Protein AF-A0A7S2BWV2-F1 (afdb_monomer_lite)

Secondary structure (DSSP, 8-state):
-EEE--S-BTTBPP--SEEE--EEEEEEEETTEEEEEEEEE-HHHHHHHHT---SSPPSS--------TT--PPPTT-GGG--GGGHHHHHHHHHHHHIIIIIS--SS-TTS-TT--EEPPTTT-EE-SHHHHIIIIIHHHHHH-S------

Organism: NCBI:txid327968

InterPro domains:
  IPR009959 Polyketide cyclase SnoaL-like [PF07366] (3-49)
  IPR032710 NTF2-like domain superfamily [SSF54427] (5-57)

Foldseek 3Di:
DWDQQCCQDPNDGRLRDIFDKDKDWDFDDDPNDTPDIDMDILVVRRVVRSPDDDEPAAPEAAPDDDDPPVVPDDDPPDCVVPDPVCVVVVCVLVVVLCCCQQQVLHLQSVSDAQQDWDRDHGNQHIDRGSNSCSPRPSVVNCVVDVHRDPPD

pLDDT: mean 87.44, std 11.15, range [42.47, 97.5]

Structure (mmCIF, N/CA/C/O backbone):
data_AF-A0A7S2BWV2-F1
#
_entry.id   AF-A0A7S2BWV2-F1
#
loop_
_atom_site.group_PDB
_atom_site.id
_atom_site.type_symbol
_atom_site.label_atom_id
_atom_site.label_alt_id
_atom_site.label_comp_id
_atom_site.label_asym_id
_atom_site.label_entity_id
_atom_site.label_seq_id
_atom_site.pdbx_PDB_ins_code
_atom_site.Cartn_x
_atom_site.Cartn_y
_atom_site.Cartn_z
_atom_site.occupancy
_atom_site.B_iso_or_equiv
_atom_site.auth_seq_id
_atom_site.auth_comp_id
_atom_site.auth_asym_id
_atom_site.auth_atom_id
_atom_site.pdbx_PDB_model_num
ATOM 1 N N . ALA A 1 1 ? -12.822 7.609 3.369 1.00 68.31 1 ALA A N 1
ATOM 2 C CA . ALA A 1 1 ? -13.586 8.521 4.255 1.00 68.31 1 ALA A CA 1
ATOM 3 C C . ALA A 1 1 ? -13.034 8.454 5.683 1.00 68.31 1 ALA A C 1
ATOM 5 O O . ALA A 1 1 ? -12.383 7.467 6.008 1.00 68.31 1 ALA A O 1
ATOM 6 N N . ASN A 1 2 ? -13.257 9.480 6.513 1.00 86.25 2 ASN A N 1
ATOM 7 C CA . ASN A 1 2 ? -12.953 9.420 7.951 1.00 86.25 2 ASN A CA 1
ATOM 8 C C . ASN A 1 2 ? -14.123 8.749 8.687 1.00 86.25 2 ASN A C 1
ATOM 10 O O . ASN A 1 2 ? -15.272 9.113 8.444 1.00 86.25 2 ASN A O 1
ATOM 14 N N . ALA A 1 3 ? -13.837 7.814 9.589 1.00 89.94 3 ALA A N 1
ATOM 15 C CA . ALA A 1 3 ? -14.826 7.110 10.398 1.00 89.94 3 ALA A CA 1
ATOM 16 C C . ALA A 1 3 ? -14.489 7.239 11.887 1.00 89.94 3 ALA A C 1
ATOM 18 O O . ALA A 1 3 ? -13.350 7.019 12.293 1.00 89.94 3 ALA A O 1
ATOM 19 N N . ASN A 1 4 ? -15.482 7.575 12.711 1.00 93.94 4 ASN A N 1
ATOM 20 C CA . ASN A 1 4 ? -15.336 7.556 14.166 1.00 93.94 4 ASN A CA 1
ATOM 21 C C . ASN A 1 4 ? -15.566 6.132 14.673 1.00 93.94 4 ASN A C 1
ATOM 23 O O . ASN A 1 4 ? -16.678 5.614 14.574 1.00 93.94 4 ASN A O 1
ATOM 27 N N . TRP A 1 5 ? -14.541 5.502 15.245 1.00 94.12 5 TRP A N 1
ATOM 28 C CA . TRP A 1 5 ? -14.678 4.169 15.824 1.00 94.12 5 TRP A CA 1
ATOM 29 C C . TRP A 1 5 ? -15.309 4.247 17.225 1.00 94.12 5 TRP A C 1
ATOM 31 O O . TRP A 1 5 ? -14.614 4.281 18.241 1.00 94.12 5 TRP A O 1
ATOM 41 N N . THR A 1 6 ? -16.643 4.270 17.263 1.00 95.25 6 THR A N 1
ATOM 42 C CA . THR A 1 6 ? -17.458 4.411 18.487 1.00 95.25 6 THR A CA 1
ATOM 43 C C . THR A 1 6 ? -18.103 3.111 18.975 1.00 95.25 6 THR A C 1
ATOM 45 O O . THR A 1 6 ? -18.558 3.049 20.115 1.00 95.25 6 THR A O 1
ATOM 48 N N . GLY A 1 7 ? -18.146 2.068 18.140 1.00 95.12 7 GLY A N 1
ATOM 49 C CA . GLY A 1 7 ? -18.705 0.751 18.472 1.00 95.12 7 GLY A CA 1
ATOM 50 C C . GLY A 1 7 ? -17.647 -0.338 18.663 1.00 95.12 7 GLY A C 1
ATOM 51 O O . GLY A 1 7 ? -16.456 -0.114 18.468 1.00 95.12 7 GLY A O 1
ATOM 52 N N . ARG A 1 8 ? -18.082 -1.551 19.018 1.00 96.38 8 ARG A N 1
ATOM 53 C CA . ARG A 1 8 ? -17.217 -2.742 19.001 1.00 96.38 8 ARG A CA 1
ATOM 54 C C . ARG A 1 8 ? -16.883 -3.120 17.554 1.00 96.38 8 ARG A C 1
ATOM 56 O O . ARG A 1 8 ? -17.768 -3.092 16.705 1.00 96.38 8 ARG A O 1
ATOM 63 N N . PHE A 1 9 ? -15.636 -3.496 17.283 1.00 93.38 9 PHE A N 1
ATOM 64 C CA . PHE A 1 9 ? -15.194 -3.967 15.964 1.00 93.38 9 PHE A CA 1
ATOM 65 C C . PHE A 1 9 ? -14.159 -5.079 16.137 1.00 93.38 9 PHE A C 1
ATOM 67 O O . PHE A 1 9 ? -13.212 -4.899 16.896 1.00 93.38 9 PHE A O 1
ATOM 74 N N . LEU A 1 10 ? -14.355 -6.226 15.474 1.00 92.56 10 LEU A N 1
ATOM 75 C CA . LEU A 1 10 ? -13.523 -7.433 15.645 1.00 92.56 10 LEU A CA 1
ATOM 76 C C . LEU A 1 10 ? -13.326 -7.811 17.124 1.00 92.56 10 LEU A C 1
ATOM 78 O O . LEU A 1 10 ? -12.212 -8.046 17.579 1.00 92.56 10 LEU A O 1
ATOM 82 N N . ASP A 1 11 ? -14.418 -7.764 17.891 1.00 93.81 11 ASP A N 1
ATOM 83 C CA . ASP A 1 11 ? -14.459 -7.978 19.344 1.00 93.81 11 ASP A CA 1
ATOM 84 C C . ASP A 1 11 ? -13.652 -7.004 20.215 1.00 93.81 11 ASP A C 1
ATOM 86 O O . ASP A 1 11 ? -13.728 -7.072 21.445 1.00 93.81 11 ASP A O 1
ATOM 90 N N . LEU A 1 12 ? -12.978 -6.025 19.613 1.00 94.62 12 LEU A N 1
ATOM 91 C CA . LEU A 1 12 ? -12.264 -4.977 20.327 1.00 94.62 12 LEU A CA 1
ATOM 92 C C . LEU A 1 12 ? -13.230 -3.882 20.800 1.00 94.62 12 LEU A C 1
ATOM 94 O O . LEU A 1 12 ? -14.169 -3.522 20.075 1.00 94.62 12 LEU A O 1
ATOM 98 N N . PRO A 1 13 ? -13.011 -3.324 22.005 1.00 95.25 13 PRO A N 1
ATOM 99 C CA . PRO A 1 13 ? -13.792 -2.196 22.494 1.00 95.25 13 PRO A CA 1
ATOM 100 C C . PRO A 1 13 ? -13.616 -0.973 21.580 1.00 95.25 13 PRO A C 1
ATOM 102 O O . PRO A 1 13 ? -12.641 -0.897 20.825 1.00 95.25 13 PRO A O 1
ATOM 105 N N . PRO A 1 14 ? -14.536 0.003 21.645 1.00 94.62 14 PRO A N 1
ATOM 106 C CA . PRO A 1 14 ? -14.417 1.218 20.853 1.00 94.62 14 PRO A CA 1
ATOM 107 C C . PRO A 1 14 ? -13.096 1.932 21.136 1.00 94.62 14 PRO A C 1
ATOM 109 O O . PRO A 1 14 ? -12.753 2.203 22.288 1.00 94.62 14 PRO A O 1
ATOM 112 N N . ALA A 1 15 ? -12.363 2.259 20.072 1.00 94.69 15 ALA A N 1
ATOM 113 C CA . ALA A 1 15 ? -11.098 2.977 20.184 1.00 94.69 15 ALA A CA 1
ATOM 114 C C . ALA A 1 15 ? -11.292 4.480 20.447 1.00 94.69 15 ALA A C 1
ATOM 116 O O . ALA A 1 15 ? -10.349 5.146 20.870 1.00 94.69 15 ALA A O 1
ATOM 117 N N . ASN A 1 16 ? -12.491 5.017 20.174 1.00 94.62 16 ASN A N 1
ATOM 118 C CA . ASN A 1 16 ? -12.824 6.443 20.264 1.00 94.62 16 ASN A CA 1
ATOM 119 C C . ASN A 1 16 ? -11.840 7.334 19.484 1.00 94.62 16 ASN A C 1
ATOM 121 O O . ASN A 1 16 ? -11.471 8.425 19.916 1.00 94.62 16 ASN A O 1
ATOM 125 N N . LYS A 1 17 ? -11.406 6.841 18.320 1.00 94.62 17 LYS A N 1
ATOM 126 C CA . LYS A 1 17 ? -10.490 7.516 17.397 1.00 94.62 17 LYS A CA 1
ATOM 127 C C . LYS A 1 17 ? -11.122 7.643 16.018 1.00 94.62 17 LYS A C 1
ATOM 129 O O . LYS A 1 17 ? -11.953 6.822 15.625 1.00 94.62 17 LYS A O 1
ATOM 134 N N . VAL A 1 18 ? -10.687 8.663 15.285 1.00 93.94 18 VAL A N 1
ATOM 135 C CA . VAL A 1 18 ? -10.951 8.781 13.851 1.00 93.94 18 VAL A CA 1
ATOM 136 C C . VAL A 1 18 ? -9.987 7.851 13.121 1.00 93.94 18 VAL A C 1
ATOM 138 O O . VAL A 1 18 ? -8.776 7.968 13.299 1.00 93.94 18 VAL A O 1
ATOM 141 N N . VAL A 1 19 ? -10.520 6.957 12.297 1.00 93.00 19 VAL A N 1
ATOM 142 C CA . VAL A 1 19 ? -9.747 6.072 11.421 1.00 93.00 19 VAL A CA 1
ATOM 143 C C . VAL A 1 19 ? -10.143 6.290 9.964 1.00 93.00 19 VAL A C 1
ATOM 145 O O . VAL A 1 19 ? -11.251 6.735 9.658 1.00 93.00 19 VAL A O 1
ATOM 148 N N . LYS A 1 20 ? -9.236 5.974 9.048 1.00 91.31 20 LYS A N 1
ATOM 149 C CA . LYS A 1 20 ? -9.486 5.883 7.610 1.00 91.31 20 LYS A CA 1
ATOM 150 C C . LYS A 1 20 ? -9.430 4.418 7.209 1.00 91.31 20 LYS A C 1
ATOM 152 O O . LYS A 1 20 ? -8.478 3.728 7.555 1.00 91.31 20 LYS A O 1
ATOM 157 N N . VAL A 1 21 ? -10.436 3.964 6.471 1.00 88.62 21 VAL A N 1
ATOM 158 C CA . VAL A 1 21 ? -10.481 2.602 5.931 1.00 88.62 21 VAL A CA 1
ATOM 159 C C . VAL A 1 21 ? -10.037 2.650 4.476 1.00 88.62 21 VAL A C 1
ATOM 161 O O . VAL A 1 21 ? -10.520 3.497 3.721 1.00 88.62 21 VAL A O 1
ATOM 164 N N . ARG A 1 22 ? -9.096 1.772 4.118 1.00 87.88 22 ARG A N 1
ATOM 165 C CA . ARG A 1 22 ? -8.755 1.462 2.730 1.00 87.88 22 ARG A CA 1
ATOM 166 C C . ARG A 1 22 ? -9.476 0.188 2.336 1.00 87.88 22 ARG A C 1
ATOM 168 O O . ARG A 1 22 ? -9.387 -0.813 3.053 1.00 87.88 22 ARG A O 1
ATOM 175 N N . ASP A 1 23 ? -10.159 0.254 1.211 1.00 88.81 23 ASP A N 1
ATOM 176 C CA . ASP A 1 23 ? -10.908 -0.841 0.636 1.00 88.81 23 ASP A CA 1
ATOM 177 C C . ASP A 1 23 ? -10.658 -0.954 -0.867 1.00 88.81 23 ASP A C 1
ATOM 179 O O . ASP A 1 23 ? -10.216 -0.019 -1.539 1.00 88.81 23 ASP A O 1
ATOM 183 N N . ILE A 1 24 ? -10.906 -2.150 -1.381 1.00 88.56 24 ILE A N 1
ATOM 184 C CA . ILE A 1 24 ? -11.040 -2.410 -2.806 1.00 88.56 24 ILE A CA 1
ATOM 185 C C . ILE A 1 24 ? -12.213 -3.363 -2.990 1.00 88.56 24 ILE A C 1
ATOM 187 O O . ILE A 1 24 ? -12.291 -4.390 -2.314 1.00 88.56 24 ILE A O 1
ATOM 191 N N . ASP A 1 25 ? -13.113 -3.014 -3.905 1.00 90.19 25 ASP A N 1
ATOM 192 C CA . ASP A 1 25 ? -14.270 -3.827 -4.256 1.00 90.19 25 ASP A CA 1
ATOM 193 C C . ASP A 1 25 ? -14.191 -4.280 -5.714 1.00 90.19 25 ASP A C 1
ATOM 195 O O . ASP A 1 25 ? -13.938 -3.485 -6.624 1.00 90.19 25 ASP A O 1
ATOM 199 N N . TYR A 1 26 ? -14.504 -5.553 -5.942 1.00 90.50 26 TYR A N 1
ATOM 200 C CA . TYR A 1 26 ? -14.829 -6.083 -7.260 1.00 90.50 26 TYR A CA 1
ATOM 201 C C . TYR A 1 26 ? -16.288 -6.519 -7.290 1.00 90.50 26 TYR A C 1
ATOM 203 O O . TYR A 1 26 ? -16.702 -7.436 -6.577 1.00 90.50 26 TYR A O 1
ATOM 211 N N . TYR A 1 27 ? -17.061 -5.886 -8.167 1.00 92.38 27 TYR A N 1
ATOM 212 C CA . TYR A 1 27 ? -18.481 -6.163 -8.324 1.00 92.38 27 TYR A CA 1
ATOM 213 C C . TYR A 1 27 ? -18.741 -7.033 -9.557 1.00 92.38 27 TYR A C 1
ATOM 215 O O . TYR A 1 27 ? -18.351 -6.680 -10.669 1.00 92.38 27 TYR A O 1
ATOM 223 N N . LEU A 1 28 ? -19.467 -8.141 -9.384 1.00 91.31 28 LEU A N 1
ATOM 224 C CA . LEU A 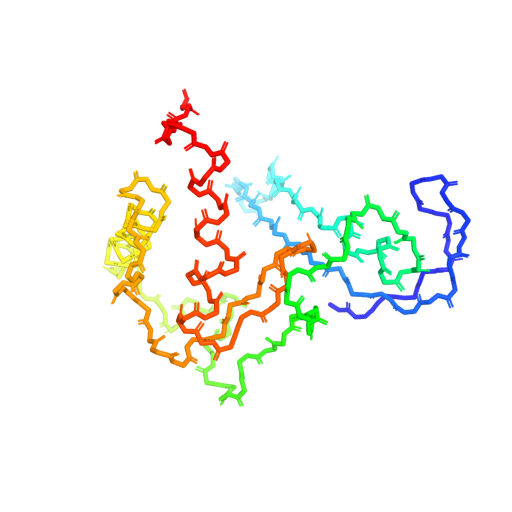1 28 ? -20.103 -8.849 -10.496 1.00 91.31 28 LEU A CA 1
ATOM 225 C C . LEU A 1 28 ? -21.534 -8.338 -10.634 1.00 91.31 28 LEU A C 1
ATOM 227 O O . LEU A 1 28 ? -22.340 -8.509 -9.718 1.00 91.31 28 LEU A O 1
ATOM 231 N N . ILE A 1 29 ? -21.857 -7.748 -11.783 1.00 92.94 29 ILE A N 1
ATOM 232 C CA . ILE A 1 29 ? -23.192 -7.221 -12.078 1.00 92.94 29 ILE A CA 1
ATOM 233 C C . ILE A 1 29 ? -23.912 -8.160 -13.053 1.00 92.94 29 ILE A C 1
ATOM 235 O O . ILE A 1 29 ? -23.346 -8.559 -14.070 1.00 92.94 29 ILE A O 1
ATOM 239 N N . ARG A 1 30 ? -25.167 -8.511 -12.753 1.00 95.56 30 ARG A N 1
ATOM 240 C CA . ARG A 1 30 ? -26.094 -9.221 -13.652 1.00 95.56 30 ARG A CA 1
ATOM 241 C C . ARG A 1 30 ? -27.458 -8.546 -13.595 1.00 95.56 30 ARG A C 1
ATOM 243 O O . ARG A 1 30 ? -27.915 -8.202 -12.508 1.00 95.56 30 ARG A O 1
ATOM 250 N N . ASP A 1 31 ? -28.074 -8.322 -14.753 1.00 96.25 31 ASP A N 1
ATOM 251 C CA . ASP A 1 31 ? -29.392 -7.676 -14.880 1.00 96.25 31 ASP A CA 1
ATOM 252 C C . ASP A 1 31 ? -29.505 -6.356 -14.089 1.00 96.25 31 ASP A C 1
ATOM 254 O O . ASP A 1 31 ? -30.492 -6.089 -13.402 1.00 96.25 31 ASP A O 1
ATOM 258 N N . GLY A 1 32 ? -28.442 -5.544 -14.130 1.00 93.81 32 GLY A N 1
ATOM 259 C CA . GLY A 1 32 ? -28.368 -4.261 -13.423 1.00 93.81 32 GLY A CA 1
ATOM 260 C C . GLY A 1 32 ? -28.226 -4.359 -11.897 1.00 93.81 32 GLY A C 1
ATOM 261 O O . GLY A 1 32 ? -28.348 -3.342 -11.219 1.00 93.81 32 GLY A O 1
ATOM 262 N N . LYS A 1 33 ? -27.970 -5.548 -11.334 1.00 94.69 33 LYS A N 1
ATOM 263 C CA . LYS A 1 33 ? -27.795 -5.769 -9.889 1.00 94.69 33 LYS A CA 1
ATOM 264 C C . LYS A 1 33 ? -26.434 -6.373 -9.569 1.00 94.69 33 LYS A C 1
ATOM 266 O O . LYS A 1 33 ? -25.928 -7.208 -10.314 1.00 94.69 33 LYS A O 1
ATOM 271 N N . ILE A 1 34 ? -25.869 -5.996 -8.425 1.00 96.12 34 ILE A N 1
ATOM 272 C CA . ILE A 1 34 ? -24.653 -6.613 -7.884 1.00 96.12 34 ILE A CA 1
ATOM 273 C C . ILE A 1 34 ? -25.022 -8.001 -7.349 1.00 96.12 34 ILE A C 1
ATOM 275 O O . ILE A 1 34 ? -25.809 -8.112 -6.411 1.00 96.12 34 ILE A O 1
ATOM 279 N N . VAL A 1 35 ? -24.463 -9.055 -7.943 1.00 97.31 35 VAL A N 1
ATOM 280 C CA . VAL A 1 35 ? -24.659 -10.447 -7.498 1.00 97.31 35 VAL A CA 1
ATOM 281 C C . VAL A 1 35 ? -23.479 -10.980 -6.686 1.00 97.31 35 VAL A C 1
ATOM 283 O O . VAL A 1 35 ? -23.649 -11.928 -5.927 1.00 97.31 35 VAL A O 1
ATOM 286 N N . VAL A 1 36 ? -22.296 -10.371 -6.822 1.00 96.69 36 VAL A N 1
ATOM 287 C CA . VAL A 1 36 ? -21.115 -10.631 -5.982 1.00 96.69 36 VAL A CA 1
ATOM 288 C C . VAL A 1 36 ? -20.426 -9.303 -5.693 1.00 96.69 36 VAL A C 1
ATOM 290 O O . VAL A 1 36 ? -20.225 -8.515 -6.616 1.00 96.69 36 VAL A O 1
ATOM 293 N N . ASN A 1 37 ? -20.045 -9.086 -4.435 1.00 94.88 37 ASN A N 1
ATOM 294 C CA . ASN A 1 37 ? -19.037 -8.102 -4.056 1.00 94.88 37 ASN A CA 1
ATOM 295 C C . ASN A 1 37 ? -17.859 -8.847 -3.414 1.00 94.88 37 ASN A C 1
ATOM 297 O O . ASN A 1 37 ? -18.021 -9.455 -2.354 1.00 94.88 37 ASN A O 1
ATOM 301 N N . TRP A 1 38 ? -16.695 -8.802 -4.057 1.00 94.88 38 TRP A N 1
ATOM 302 C CA . TRP A 1 38 ? -15.441 -9.175 -3.421 1.00 94.88 38 TRP A CA 1
ATOM 303 C C . TRP A 1 38 ? -14.770 -7.921 -2.866 1.00 94.88 38 TRP A C 1
ATOM 305 O O . TRP A 1 38 ? -14.129 -7.173 -3.600 1.00 94.88 38 TRP A O 1
ATOM 315 N N . CYS A 1 39 ? -14.924 -7.732 -1.558 1.00 92.44 39 CYS A N 1
ATOM 316 C CA . CYS A 1 39 ? -14.377 -6.606 -0.815 1.00 92.44 39 CYS A CA 1
ATOM 317 C C . CYS A 1 39 ? -13.138 -7.044 -0.027 1.00 92.44 39 CYS A C 1
ATOM 319 O O . CYS A 1 39 ? -13.173 -8.054 0.684 1.00 92.44 39 CYS A O 1
ATOM 321 N N . MET A 1 40 ? -12.052 -6.281 -0.123 1.00 91.94 40 MET A N 1
ATOM 322 C CA . MET A 1 40 ? -10.875 -6.435 0.729 1.00 91.94 40 MET A CA 1
ATOM 323 C C . MET A 1 40 ? -10.680 -5.168 1.554 1.00 91.94 40 MET A C 1
ATOM 325 O O . MET A 1 40 ? -10.632 -4.072 1.005 1.00 91.94 40 MET A O 1
ATOM 329 N N . LEU A 1 41 ? -10.545 -5.336 2.870 1.00 90.81 41 LEU A N 1
ATOM 330 C CA . LEU A 1 41 ? -10.366 -4.251 3.833 1.00 90.81 41 LEU A CA 1
ATOM 331 C C . LEU A 1 41 ? -8.981 -4.335 4.466 1.00 90.81 41 LEU A C 1
ATOM 333 O O . LEU A 1 41 ? -8.589 -5.393 4.965 1.00 90.81 41 LEU A O 1
ATOM 337 N N . ASP A 1 42 ? -8.273 -3.210 4.538 1.00 91.75 42 ASP A N 1
ATOM 338 C CA . ASP A 1 42 ? -7.019 -3.132 5.290 1.00 91.75 42 ASP A CA 1
ATOM 339 C C . ASP A 1 42 ? -7.282 -2.976 6.796 1.00 91.75 42 ASP A C 1
ATOM 341 O O . ASP A 1 42 ? -7.183 -1.899 7.389 1.00 91.75 42 ASP A O 1
ATOM 345 N N . VAL A 1 43 ? -7.656 -4.090 7.425 1.00 93.31 43 VAL A N 1
ATOM 346 C CA . VAL A 1 43 ? -7.907 -4.166 8.869 1.00 93.31 43 VAL A CA 1
ATOM 347 C C . VAL A 1 43 ? -6.642 -3.856 9.672 1.00 93.31 43 VAL A C 1
ATOM 349 O O . VAL A 1 43 ? -6.728 -3.263 10.748 1.00 93.31 43 VAL A O 1
ATOM 352 N N . VAL A 1 44 ? -5.464 -4.227 9.163 1.00 93.62 44 VAL A N 1
ATOM 353 C CA . VAL A 1 44 ? -4.194 -3.989 9.859 1.00 93.62 44 VAL A CA 1
ATOM 354 C C . VAL A 1 44 ? -3.958 -2.491 10.025 1.00 93.62 44 VAL A C 1
ATOM 356 O O . VAL A 1 44 ? -3.647 -2.053 11.133 1.00 93.62 44 VAL A O 1
ATOM 359 N N . ASP A 1 45 ? -4.162 -1.702 8.969 1.00 91.94 45 ASP A N 1
ATOM 360 C CA . ASP A 1 45 ? -4.026 -0.244 9.022 1.00 91.94 45 ASP A CA 1
ATOM 361 C C . ASP A 1 45 ? -5.033 0.383 9.996 1.00 91.94 45 ASP A C 1
ATOM 363 O O . ASP A 1 45 ? -4.660 1.201 10.838 1.00 91.94 45 ASP A O 1
ATOM 367 N N . VAL A 1 46 ? -6.295 -0.062 9.967 1.00 93.44 46 VAL A N 1
ATOM 368 C CA . VAL A 1 46 ? -7.340 0.423 10.888 1.00 93.44 46 VAL A CA 1
ATOM 369 C C . VAL A 1 46 ? -6.949 0.195 12.351 1.00 93.44 46 VAL A C 1
ATOM 371 O O . VAL A 1 46 ? -7.065 1.097 13.187 1.00 93.44 46 VAL A O 1
ATOM 374 N N . LEU A 1 47 ? -6.452 -0.999 12.675 1.00 94.31 47 LEU A N 1
ATOM 375 C CA . LEU A 1 47 ? -6.021 -1.333 14.029 1.00 94.31 47 LEU A CA 1
ATOM 376 C C . LEU A 1 47 ? -4.757 -0.550 14.429 1.00 94.31 47 LEU A C 1
ATOM 378 O O . LEU A 1 47 ? -4.669 -0.058 15.558 1.00 94.31 47 LEU A O 1
ATOM 382 N N . GLN A 1 48 ? -3.808 -0.342 13.516 1.00 92.38 48 GLN A 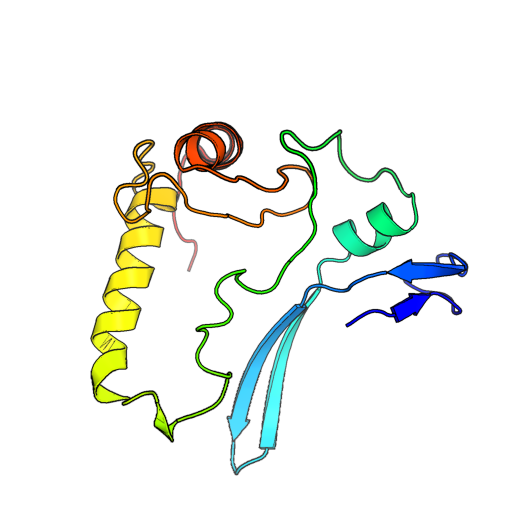N 1
ATOM 383 C CA . GLN A 1 48 ? -2.629 0.483 13.797 1.00 92.38 48 GLN A CA 1
ATOM 384 C C . GLN A 1 48 ? -2.982 1.955 14.047 1.00 92.38 48 GLN A C 1
ATOM 386 O O . GLN A 1 4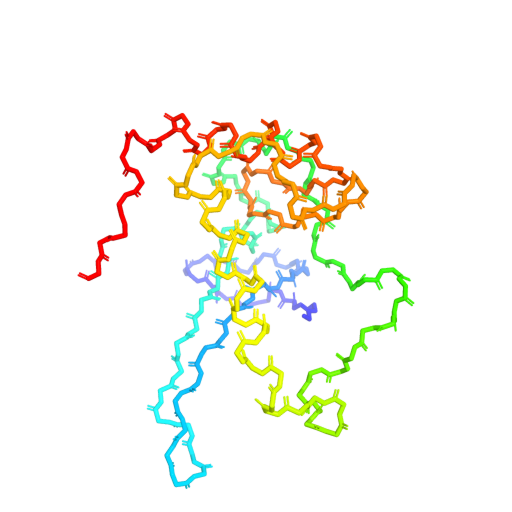8 ? -2.473 2.542 15.004 1.00 92.38 48 GLN A O 1
ATOM 391 N N . GLN A 1 49 ? -3.914 2.536 13.284 1.00 92.19 49 GLN A N 1
ATOM 392 C CA . GLN A 1 49 ? -4.438 3.887 13.534 1.00 92.19 49 GLN A CA 1
ATOM 393 C C . GLN A 1 49 ? -5.105 3.999 14.919 1.00 92.19 49 GLN A C 1
ATOM 395 O O . GLN A 1 49 ? -4.988 5.019 15.606 1.00 92.19 49 GLN A O 1
ATOM 400 N N . ALA A 1 50 ? -5.743 2.923 15.389 1.00 93.19 50 ALA A N 1
ATOM 401 C CA . ALA A 1 50 ? -6.294 2.847 16.739 1.00 93.19 50 ALA A CA 1
ATOM 402 C C . ALA A 1 50 ? -5.229 2.687 17.846 1.00 93.19 50 ALA A C 1
ATOM 404 O O . ALA A 1 50 ? -5.532 2.898 19.023 1.00 93.19 50 ALA A O 1
ATOM 405 N N . GLY A 1 51 ? -3.965 2.444 17.493 1.00 91.56 51 GLY A N 1
ATOM 406 C CA . GLY A 1 51 ? -2.828 2.333 18.412 1.00 91.56 51 GLY A CA 1
ATOM 407 C C . GLY A 1 51 ? -2.402 0.899 18.732 1.00 91.56 51 GLY A C 1
ATOM 408 O O . GLY A 1 51 ? -1.528 0.711 19.579 1.00 91.56 51 GLY A O 1
ATOM 409 N N . TYR A 1 52 ? -2.983 -0.105 18.072 1.00 92.69 52 TYR A N 1
ATOM 410 C CA . TYR A 1 52 ? -2.549 -1.494 18.210 1.00 92.69 52 TYR A CA 1
ATOM 411 C C . TYR A 1 52 ? -1.248 -1.734 17.428 1.00 92.69 52 TYR A C 1
ATOM 413 O O . TYR A 1 52 ? -1.092 -1.287 16.295 1.00 92.69 52 TYR A O 1
ATOM 421 N N . LYS A 1 53 ? -0.299 -2.469 18.017 1.00 91.19 53 LYS A N 1
ATOM 422 C CA . LYS A 1 53 ? 0.989 -2.803 17.386 1.00 91.19 53 LYS A CA 1
ATOM 423 C C . LYS A 1 53 ? 0.960 -4.243 16.876 1.00 91.19 53 LYS A C 1
ATOM 425 O O . LYS A 1 53 ? 1.289 -5.159 17.619 1.00 91.19 53 LYS A O 1
ATOM 430 N N . LEU A 1 54 ? 0.518 -4.429 15.632 1.00 91.88 54 LEU A N 1
ATOM 431 C CA . LEU A 1 54 ? 0.342 -5.758 15.022 1.00 91.88 54 LEU A CA 1
ATOM 432 C C . LEU A 1 54 ? 1.549 -6.231 14.211 1.00 91.88 54 LEU A C 1
ATOM 434 O O . LEU A 1 54 ? 1.826 -7.424 14.159 1.00 91.88 54 LEU A O 1
ATOM 438 N N . LEU A 1 55 ? 2.247 -5.297 13.568 1.00 92.31 55 LEU A N 1
ATOM 439 C CA . LEU A 1 55 ? 3.426 -5.561 12.750 1.00 92.31 55 LEU A CA 1
ATOM 440 C C . LEU A 1 55 ? 4.638 -4.835 13.349 1.00 92.31 55 LEU A C 1
ATOM 442 O O . LEU A 1 55 ? 4.456 -3.887 14.126 1.00 92.31 55 LEU A O 1
ATOM 446 N N . PRO A 1 56 ? 5.870 -5.234 12.983 1.00 91.06 56 PRO A N 1
ATOM 447 C CA . PRO A 1 56 ? 7.056 -4.430 13.240 1.00 91.06 56 PRO A CA 1
ATOM 448 C C . PRO A 1 56 ? 6.911 -2.997 12.694 1.00 91.06 56 PRO A C 1
ATOM 450 O O . PRO A 1 56 ? 6.062 -2.743 11.830 1.00 91.06 56 PRO A O 1
ATOM 453 N N . PRO A 1 57 ? 7.738 -2.048 13.171 1.00 88.94 57 PRO A N 1
ATOM 454 C CA . PRO A 1 57 ? 7.795 -0.710 12.596 1.00 88.94 57 PRO A CA 1
ATOM 455 C C . PRO A 1 57 ? 7.947 -0.769 11.074 1.00 88.94 57 PRO A C 1
ATOM 457 O O . PRO A 1 57 ? 8.708 -1.584 10.555 1.00 88.94 57 PRO A O 1
ATOM 460 N N . SER A 1 58 ? 7.203 0.086 10.372 1.00 91.62 58 SER A N 1
ATOM 461 C CA . SER A 1 58 ? 7.262 0.138 8.910 1.00 91.62 58 SER A CA 1
ATOM 462 C C . SER A 1 58 ? 8.635 0.615 8.436 1.00 91.62 58 SER A C 1
ATOM 464 O O . SER A 1 58 ? 9.245 1.464 9.088 1.00 91.62 58 SER A O 1
ATOM 466 N N . ILE A 1 59 ? 9.104 0.075 7.307 1.00 94.75 59 ILE A N 1
ATOM 467 C CA . ILE A 1 59 ? 10.396 0.446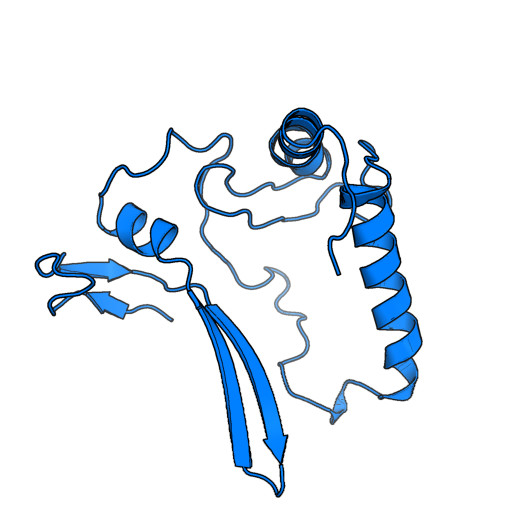 6.699 1.00 94.75 59 ILE A CA 1
ATOM 468 C C . ILE A 1 59 ? 10.411 1.942 6.347 1.00 94.75 59 ILE A C 1
ATOM 470 O O . ILE A 1 59 ? 11.388 2.643 6.607 1.00 94.75 59 ILE A O 1
ATOM 474 N N . LEU A 1 60 ? 9.301 2.432 5.795 1.00 95.94 60 LEU A N 1
ATOM 475 C CA . LEU A 1 60 ? 9.044 3.829 5.473 1.00 95.94 60 LEU A CA 1
ATOM 476 C C . LEU A 1 60 ? 7.893 4.386 6.328 1.00 95.94 60 LEU A C 1
ATOM 478 O O . LEU A 1 60 ? 7.068 3.627 6.846 1.00 95.94 60 LEU A O 1
ATOM 482 N N . PRO A 1 61 ? 7.775 5.720 6.462 1.00 92.38 61 PRO A N 1
ATOM 483 C CA . PRO A 1 61 ? 6.649 6.336 7.153 1.00 92.38 61 PRO A CA 1
ATOM 484 C C . PRO A 1 61 ? 5.304 5.987 6.502 1.00 92.38 61 PRO A C 1
ATOM 486 O O . PRO A 1 61 ? 5.146 6.093 5.285 1.00 92.38 61 PRO A O 1
ATOM 489 N N . ASN A 1 62 ? 4.300 5.662 7.318 1.00 87.62 62 ASN A N 1
ATOM 490 C CA . ASN A 1 62 ? 2.911 5.573 6.866 1.00 87.62 62 ASN A CA 1
ATOM 491 C C . ASN A 1 62 ? 2.343 6.990 6.729 1.00 87.62 62 ASN A C 1
ATOM 493 O O . ASN A 1 62 ? 2.018 7.632 7.728 1.00 87.62 62 ASN A O 1
ATOM 497 N N . ARG A 1 63 ? 2.224 7.494 5.497 1.00 86.44 63 ARG A N 1
ATOM 498 C CA . ARG A 1 63 ? 1.667 8.836 5.223 1.00 86.44 63 ARG A CA 1
ATOM 499 C C . ARG A 1 63 ? 0.156 8.817 4.971 1.00 86.44 63 ARG A C 1
ATOM 501 O O . ARG A 1 63 ? -0.448 9.861 4.734 1.00 86.44 63 ARG A O 1
ATOM 508 N N . GLY A 1 64 ? -0.452 7.633 5.054 1.00 81.62 64 GLY A N 1
ATOM 509 C CA . GLY A 1 64 ? -1.823 7.390 4.628 1.00 81.62 64 GLY A CA 1
ATOM 510 C C . GLY A 1 64 ? -1.971 7.485 3.109 1.00 81.62 64 GLY A C 1
ATOM 511 O O . GLY A 1 64 ? -1.003 7.684 2.379 1.00 81.62 64 GLY A O 1
ATOM 512 N N . TYR A 1 65 ? -3.205 7.335 2.637 1.00 78.75 65 TYR A N 1
ATOM 513 C CA . TYR A 1 65 ? -3.554 7.544 1.236 1.00 78.75 65 TYR A CA 1
ATOM 514 C C . TYR A 1 65 ? -4.022 8.987 1.035 1.00 78.75 65 TYR A C 1
ATOM 516 O O . TYR A 1 65 ? -4.913 9.464 1.750 1.00 78.75 65 TYR A O 1
ATOM 524 N N . LEU A 1 66 ? -3.404 9.681 0.083 1.00 78.44 66 LEU A N 1
ATOM 525 C CA . LEU A 1 66 ? -3.761 11.041 -0.305 1.00 78.44 66 LEU A CA 1
ATOM 526 C C . LEU A 1 66 ? -4.262 11.017 -1.747 1.00 78.44 66 LEU A C 1
ATOM 528 O O . LEU A 1 66 ? -3.814 10.203 -2.551 1.00 78.44 66 LEU A O 1
ATOM 532 N N . ALA A 1 67 ? -5.191 11.914 -2.070 1.00 74.62 67 ALA A N 1
ATOM 533 C CA . ALA A 1 67 ? -5.507 12.170 -3.467 1.00 74.62 67 ALA A CA 1
ATOM 534 C C . ALA A 1 67 ? -4.248 12.705 -4.177 1.00 74.62 67 ALA A C 1
ATOM 536 O O . ALA A 1 67 ? -3.441 13.383 -3.528 1.00 74.62 67 ALA A O 1
ATOM 537 N N . PRO A 1 68 ? -4.069 12.427 -5.480 1.00 73.12 68 PRO A N 1
ATOM 538 C CA . PRO A 1 68 ? -2.990 13.016 -6.259 1.00 73.12 68 PRO A CA 1
ATOM 539 C C . PRO A 1 68 ? -2.950 14.533 -6.077 1.00 73.12 68 PRO A C 1
ATOM 541 O O . PRO A 1 68 ? -3.960 15.210 -6.256 1.00 73.12 68 PRO A O 1
ATOM 544 N N . SER A 1 69 ? -1.784 15.068 -5.707 1.00 73.62 69 SER A N 1
ATOM 545 C CA . SER A 1 69 ? -1.621 16.491 -5.376 1.00 73.62 69 SER A CA 1
ATOM 546 C C . SER A 1 69 ? -1.970 17.425 -6.536 1.00 73.62 69 SER A C 1
ATOM 548 O O . SER A 1 69 ? -2.360 18.566 -6.309 1.00 73.62 69 SER A O 1
ATOM 550 N N . SER A 1 70 ? -1.825 16.942 -7.770 1.00 77.56 70 SER A N 1
ATOM 551 C CA . SER A 1 70 ? -2.206 17.635 -9.001 1.00 77.56 70 SER A CA 1
ATOM 552 C C . SER A 1 70 ? -3.717 17.812 -9.142 1.00 77.56 70 SER A C 1
ATOM 554 O O . SER A 1 70 ? -4.147 18.732 -9.832 1.00 77.56 70 SER A O 1
ATOM 556 N N . MET A 1 71 ? -4.518 16.955 -8.492 1.00 74.88 71 MET A N 1
ATOM 557 C CA . MET A 1 71 ? -5.982 16.908 -8.603 1.00 74.88 71 MET A CA 1
ATOM 558 C C . MET A 1 71 ? -6.490 16.831 -10.059 1.00 74.88 71 MET A C 1
ATOM 560 O O . MET A 1 71 ? -7.650 17.124 -10.327 1.00 74.88 71 MET A O 1
ATOM 564 N N . ASP A 1 72 ? -5.645 16.392 -10.993 1.00 73.25 72 ASP A N 1
ATOM 565 C CA . ASP A 1 72 ? -5.922 16.207 -12.426 1.00 73.25 72 ASP A CA 1
ATOM 566 C C . ASP A 1 72 ? -6.459 14.801 -12.740 1.00 73.25 72 ASP A C 1
ATOM 568 O O . ASP A 1 72 ? -6.379 14.306 -13.864 1.00 73.25 72 ASP A O 1
ATOM 572 N N . VAL A 1 73 ? -7.009 14.138 -11.724 1.00 65.69 73 VAL A N 1
ATOM 573 C CA . VAL A 1 73 ? -7.504 12.769 -11.823 1.00 65.69 73 VAL A CA 1
ATOM 574 C C . VAL A 1 73 ? -8.852 12.767 -12.527 1.00 65.69 73 VAL A C 1
ATOM 576 O O . VAL A 1 73 ? -9.744 13.544 -12.184 1.00 65.69 73 VAL A O 1
ATOM 579 N N . LEU A 1 74 ? -9.035 11.838 -13.465 1.00 66.31 74 LEU A N 1
ATOM 580 C CA . LEU A 1 74 ? -10.361 11.541 -13.995 1.00 66.31 74 LEU A CA 1
ATOM 581 C C . LEU A 1 74 ? -11.242 11.000 -12.855 1.00 66.31 74 LEU A C 1
ATOM 583 O O . LEU A 1 74 ? -10.840 10.039 -12.190 1.00 66.31 74 LEU A O 1
ATOM 587 N N . PRO A 1 75 ? -12.430 11.577 -12.603 1.00 61.00 75 PRO A N 1
ATOM 588 C CA . PRO A 1 75 ? -13.334 11.029 -11.609 1.00 61.00 75 PRO A CA 1
ATOM 589 C C . PRO A 1 75 ? -13.740 9.612 -12.027 1.00 61.00 75 PRO A C 1
ATOM 591 O O . PRO A 1 75 ? -14.176 9.379 -13.153 1.00 61.00 75 PRO A O 1
ATOM 594 N N . ALA A 1 76 ? -13.589 8.649 -11.122 1.00 55.75 76 ALA A N 1
ATOM 595 C CA . ALA A 1 76 ? -14.144 7.315 -11.305 1.00 55.75 76 ALA A CA 1
ATOM 596 C C . ALA A 1 76 ? -15.600 7.287 -10.795 1.00 55.75 76 ALA A C 1
ATOM 598 O O . ALA A 1 76 ? -15.852 7.839 -9.721 1.00 55.75 76 ALA A O 1
ATOM 599 N N . PRO A 1 77 ? -16.550 6.616 -11.477 1.00 55.47 77 PRO A N 1
ATOM 600 C CA . PRO A 1 77 ? -16.507 6.096 -12.842 1.00 55.47 77 PRO A CA 1
ATOM 601 C C . PRO A 1 77 ? -17.133 7.113 -13.806 1.00 55.47 77 PRO A C 1
ATOM 603 O O . PRO A 1 77 ? -18.334 7.370 -13.746 1.00 55.47 77 PRO A O 1
ATOM 606 N N . VAL A 1 78 ? -16.348 7.684 -14.717 1.00 57.28 78 VAL A N 1
ATOM 607 C CA . VAL A 1 78 ? -16.907 8.519 -15.784 1.00 57.28 78 VAL A CA 1
ATOM 608 C C . VAL A 1 78 ? -16.463 7.958 -17.131 1.00 57.28 78 VAL A C 1
ATOM 610 O O . VAL A 1 78 ? -15.367 8.232 -17.619 1.00 57.28 78 VAL A O 1
ATOM 613 N N . GLU A 1 79 ? -17.339 7.145 -17.729 1.00 57.44 79 GLU A N 1
ATOM 614 C CA . GLU A 1 79 ? -17.181 6.594 -19.085 1.00 57.44 79 GLU A CA 1
ATOM 615 C C . GLU A 1 79 ? -16.958 7.700 -20.131 1.00 57.44 79 GLU A C 1
ATOM 617 O O . GLU A 1 79 ? -16.258 7.485 -21.113 1.00 57.44 79 GLU A O 1
ATOM 622 N N . GLU A 1 80 ? -17.459 8.916 -19.888 1.00 62.78 80 GLU A N 1
ATOM 623 C CA . GLU A 1 80 ? -17.299 10.079 -20.775 1.00 62.78 80 GLU A CA 1
ATOM 624 C C . GLU A 1 80 ? -15.829 10.420 -21.077 1.00 62.78 80 GLU A C 1
ATOM 626 O O . GLU A 1 80 ? -15.515 10.901 -22.164 1.00 62.78 80 GLU A O 1
ATOM 631 N N . PHE A 1 81 ? -14.912 10.115 -20.153 1.00 61.09 81 PHE A N 1
ATOM 632 C CA . PHE A 1 81 ? -13.480 10.374 -20.323 1.00 61.09 81 PHE A CA 1
ATOM 633 C C . PHE A 1 81 ? -12.670 9.127 -20.693 1.00 61.09 81 PHE A C 1
ATOM 635 O O . PHE A 1 81 ? -11.448 9.210 -20.834 1.00 61.09 81 PHE A O 1
ATOM 642 N N . THR A 1 82 ? -13.310 7.961 -20.844 1.00 66.31 82 THR A N 1
ATOM 643 C CA . THR A 1 82 ? -12.604 6.696 -21.090 1.00 66.31 82 THR A CA 1
ATOM 644 C C . THR A 1 82 ? -13.308 5.852 -22.151 1.00 66.31 82 THR A C 1
ATOM 646 O O . THR A 1 82 ? -14.445 5.427 -21.999 1.00 66.31 82 THR A O 1
ATOM 649 N N . SER A 1 83 ? -12.615 5.567 -23.256 1.00 74.62 83 SER A N 1
ATOM 650 C CA . SER A 1 83 ? -13.122 4.645 -24.277 1.00 74.62 83 SER A CA 1
ATOM 651 C C . SER A 1 83 ? -12.714 3.209 -23.962 1.00 74.62 83 SER A C 1
ATOM 653 O O . SER A 1 83 ? -11.544 2.935 -23.676 1.00 74.62 83 SER A O 1
ATOM 655 N N . SER A 1 84 ? -13.646 2.266 -24.122 1.00 78.31 84 SER A N 1
ATOM 656 C CA . SER A 1 84 ? -13.351 0.827 -24.080 1.00 78.31 84 SER A CA 1
ATOM 657 C C . SER A 1 84 ? -12.305 0.408 -25.122 1.00 78.31 84 SER A C 1
ATOM 659 O O . SER A 1 84 ? -11.610 -0.588 -24.925 1.00 78.31 84 SER A O 1
ATOM 661 N N . ALA A 1 85 ? -12.106 1.208 -26.178 1.00 82.00 85 ALA A N 1
ATOM 662 C CA . ALA A 1 85 ? -11.040 1.015 -27.156 1.00 82.00 85 ALA A CA 1
ATOM 663 C C . ALA A 1 85 ? -9.629 1.078 -26.538 1.00 82.00 85 ALA A C 1
ATOM 665 O O . ALA A 1 85 ? -8.708 0.454 -27.062 1.00 82.00 85 ALA A O 1
ATOM 666 N N . TYR A 1 86 ? -9.447 1.779 -25.411 1.00 81.25 86 TYR A N 1
ATOM 667 C CA . TYR A 1 86 ? -8.163 1.849 -24.704 1.00 81.25 86 TYR A CA 1
ATOM 668 C C . TYR A 1 86 ? -7.952 0.694 -23.721 1.00 81.25 86 TYR A C 1
ATOM 670 O O . TYR A 1 86 ? -6.839 0.526 -23.221 1.00 81.25 86 TYR A O 1
ATOM 678 N N . ALA A 1 87 ? -8.971 -0.131 -23.455 1.00 83.88 87 ALA A N 1
ATOM 679 C CA . ALA A 1 87 ? -8.876 -1.222 -22.486 1.00 83.88 87 ALA A CA 1
ATOM 680 C C . ALA A 1 87 ? -7.727 -2.212 -22.781 1.00 83.88 87 ALA A C 1
ATOM 682 O O . ALA A 1 87 ? -7.023 -2.577 -21.835 1.00 83.88 87 ALA A O 1
ATOM 683 N N . PRO A 1 88 ? -7.450 -2.613 -24.043 1.00 90.25 88 PRO A N 1
ATOM 684 C CA . PRO A 1 88 ? -6.294 -3.456 -24.349 1.00 90.25 88 PRO A CA 1
ATOM 685 C C . PRO A 1 88 ? -4.960 -2.783 -24.005 1.00 90.25 88 PRO A C 1
ATOM 687 O O . PRO A 1 88 ? -4.074 -3.429 -23.452 1.00 90.25 88 PRO A O 1
ATOM 690 N N . MET A 1 89 ? -4.830 -1.481 -24.279 1.00 88.50 89 MET A N 1
ATOM 691 C CA . MET A 1 89 ? -3.614 -0.715 -23.996 1.00 88.50 89 MET A CA 1
ATOM 692 C C . MET A 1 89 ? -3.408 -0.523 -22.491 1.00 88.50 89 MET A C 1
ATOM 694 O O . MET A 1 89 ? -2.320 -0.787 -21.988 1.00 88.50 89 MET A O 1
ATOM 698 N N . ALA A 1 90 ? -4.453 -0.131 -21.757 1.00 86.50 90 ALA A N 1
ATOM 699 C CA . ALA A 1 90 ? -4.399 0.004 -20.303 1.00 86.50 90 ALA A CA 1
ATOM 700 C C . ALA A 1 90 ? -4.026 -1.329 -19.637 1.00 86.50 90 ALA A C 1
ATOM 702 O O . ALA A 1 90 ? -3.149 -1.373 -18.774 1.00 86.50 90 ALA A O 1
ATOM 703 N N . ARG A 1 91 ? -4.624 -2.436 -20.102 1.00 89.56 91 ARG A N 1
ATOM 704 C CA . ARG A 1 91 ? -4.266 -3.783 -19.647 1.00 89.56 91 ARG A CA 1
ATOM 705 C C . ARG A 1 91 ? -2.806 -4.103 -19.948 1.00 89.56 91 ARG A C 1
ATOM 707 O O . ARG A 1 91 ? -2.121 -4.593 -19.062 1.00 89.56 91 ARG A O 1
ATOM 714 N N . ALA A 1 92 ? -2.317 -3.796 -21.149 1.00 91.62 92 ALA A N 1
ATOM 715 C CA . ALA A 1 92 ? -0.926 -4.044 -21.516 1.00 91.62 92 ALA A CA 1
ATOM 716 C C . ALA A 1 92 ? 0.060 -3.285 -20.614 1.00 91.62 92 ALA A C 1
ATOM 718 O O . ALA A 1 92 ? 1.043 -3.877 -20.179 1.00 91.62 92 ALA A O 1
ATOM 719 N N . VAL A 1 93 ? -0.220 -2.017 -20.284 1.00 91.19 93 VAL A N 1
ATOM 720 C CA . VAL A 1 93 ? 0.609 -1.220 -19.363 1.00 91.19 93 VAL A CA 1
ATOM 721 C C . VAL A 1 93 ? 0.633 -1.847 -17.969 1.00 91.19 93 VAL A C 1
ATOM 723 O O . VAL A 1 93 ? 1.708 -2.117 -17.447 1.00 91.19 93 VAL A O 1
ATOM 726 N N . VAL A 1 94 ? -0.533 -2.150 -17.389 1.00 90.00 94 VAL A N 1
ATOM 727 C CA . VAL A 1 94 ? -0.613 -2.744 -16.042 1.00 90.00 94 VAL A CA 1
ATOM 728 C C . VAL A 1 94 ? 0.049 -4.122 -16.001 1.00 90.00 94 VAL A C 1
ATOM 730 O O . VAL A 1 94 ? 0.853 -4.395 -15.114 1.00 90.00 94 VAL A O 1
ATOM 733 N N . THR A 1 95 ? -0.244 -4.988 -16.975 1.00 92.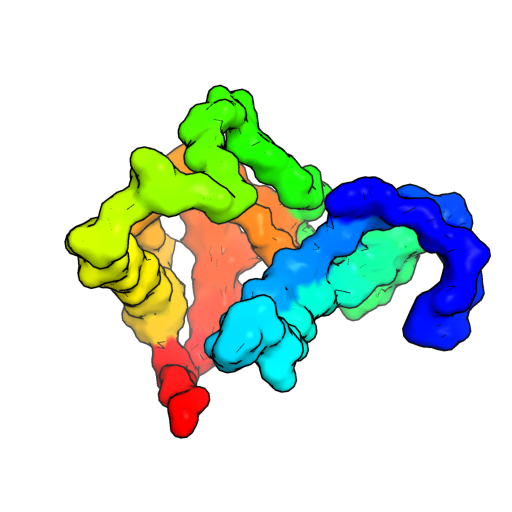06 95 THR A N 1
ATOM 734 C CA . THR A 1 95 ? 0.363 -6.320 -17.074 1.00 92.06 95 THR A CA 1
ATOM 735 C C . THR A 1 95 ? 1.876 -6.230 -17.229 1.00 92.06 95 THR A C 1
ATOM 737 O O . THR A 1 95 ? 2.5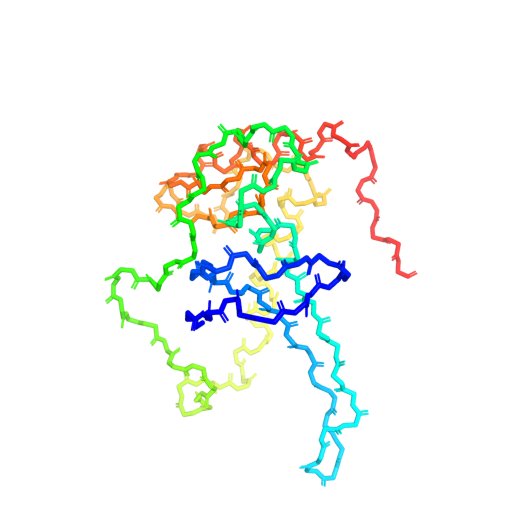88 -7.002 -16.593 1.00 92.06 95 THR A O 1
ATOM 740 N N . ARG A 1 96 ? 2.381 -5.284 -18.028 1.00 92.56 96 ARG A N 1
ATOM 741 C CA . ARG A 1 96 ? 3.819 -5.051 -18.168 1.00 92.56 96 ARG A CA 1
ATOM 742 C C . ARG A 1 96 ? 4.450 -4.660 -16.834 1.00 92.56 96 ARG A C 1
ATOM 744 O O . ARG A 1 96 ? 5.391 -5.332 -16.431 1.00 92.56 96 ARG A O 1
ATOM 751 N N . SER A 1 97 ? 3.917 -3.655 -16.138 1.00 92.25 97 SER A N 1
ATOM 752 C CA . SER A 1 97 ? 4.475 -3.205 -14.856 1.00 92.25 97 SER A CA 1
ATOM 753 C C . SER A 1 97 ? 4.459 -4.313 -13.799 1.00 92.25 97 SER A C 1
ATOM 755 O O . SER A 1 97 ? 5.449 -4.505 -13.104 1.00 92.25 97 SER A O 1
ATOM 757 N N . LEU A 1 98 ? 3.373 -5.093 -13.705 1.00 90.31 98 LEU A N 1
ATOM 758 C CA . LEU A 1 98 ? 3.294 -6.232 -12.780 1.00 90.31 98 LEU A CA 1
ATOM 759 C C . LEU A 1 98 ? 4.292 -7.340 -13.144 1.00 90.31 98 LEU A C 1
ATOM 761 O O . LEU A 1 98 ? 4.924 -7.913 -12.259 1.00 90.31 98 LEU A O 1
ATOM 765 N N . ASN A 1 99 ? 4.451 -7.634 -14.437 1.00 90.56 99 ASN A N 1
ATOM 766 C CA . ASN A 1 99 ? 5.444 -8.594 -14.910 1.00 90.56 99 ASN A CA 1
ATOM 767 C C . ASN A 1 99 ? 6.868 -8.140 -14.625 1.00 90.56 99 ASN A C 1
ATOM 769 O O . ASN A 1 99 ? 7.654 -8.954 -14.169 1.00 90.56 99 ASN A O 1
ATOM 773 N N . GLU A 1 100 ? 7.208 -6.878 -14.861 1.00 92.00 100 GLU A N 1
ATOM 774 C CA . GLU A 1 100 ? 8.545 -6.355 -14.577 1.00 92.00 100 GLU A CA 1
ATOM 775 C C . GLU A 1 100 ? 8.842 -6.379 -13.070 1.00 92.00 100 GLU A C 1
ATOM 777 O O . GLU A 1 100 ? 9.857 -6.940 -12.652 1.00 92.00 100 GLU A O 1
ATOM 782 N N . ASP A 1 101 ? 7.938 -5.829 -12.258 1.00 92.44 101 ASP A N 1
ATOM 783 C CA . ASP A 1 101 ? 8.180 -5.599 -10.835 1.00 92.44 101 ASP A CA 1
ATOM 784 C C . ASP A 1 101 ? 7.984 -6.851 -9.976 1.00 92.44 101 ASP A C 1
ATOM 786 O O . ASP A 1 101 ? 8.742 -7.062 -9.036 1.00 92.44 101 ASP A O 1
ATOM 790 N N . LEU A 1 102 ? 6.972 -7.683 -10.239 1.00 88.50 102 LEU A N 1
ATOM 791 C CA . LEU A 1 102 ? 6.616 -8.795 -9.344 1.00 88.50 102 LEU A CA 1
ATOM 792 C C . LEU A 1 102 ? 7.174 -10.135 -9.830 1.00 88.50 102 LEU A C 1
ATOM 794 O O . LEU A 1 102 ? 7.757 -10.878 -9.041 1.00 88.50 102 LEU A O 1
ATOM 798 N N . PHE A 1 103 ? 7.009 -10.445 -11.119 1.00 85.62 103 PHE A N 1
ATOM 799 C CA . PHE A 1 103 ? 7.305 -11.779 -11.664 1.00 85.62 103 PHE A CA 1
ATOM 800 C C . PHE A 1 103 ? 8.714 -11.898 -12.247 1.00 85.62 103 PHE A C 1
ATOM 802 O O . PHE A 1 103 ? 9.425 -12.860 -11.977 1.00 85.62 103 PHE A O 1
ATOM 809 N N . GLY A 1 104 ? 9.137 -10.901 -13.018 1.00 86.25 104 GLY A N 1
ATOM 810 C CA . GLY A 1 104 ? 10.475 -10.787 -13.593 1.00 86.25 104 GLY A CA 1
ATOM 811 C C . GLY A 1 104 ? 11.526 -10.326 -12.587 1.00 86.25 104 GLY A C 1
ATOM 812 O O . GLY A 1 104 ? 12.710 -10.340 -12.906 1.00 86.25 104 GLY A O 1
ATOM 813 N N . GLN A 1 105 ? 11.092 -9.936 -11.385 1.00 84.44 105 GLN A N 1
ATOM 814 C CA . GLN A 1 105 ? 11.934 -9.504 -10.272 1.00 84.44 105 GLN A CA 1
ATOM 815 C C . GLN A 1 105 ? 12.922 -8.383 -10.636 1.00 84.44 105 GLN A C 1
ATOM 817 O O . GLN A 1 105 ? 14.058 -8.346 -10.159 1.00 84.44 105 GLN A O 1
ATOM 822 N N . SER A 1 106 ? 12.500 -7.451 -11.496 1.00 88.50 106 SER A N 1
ATOM 823 C CA . SER A 1 106 ? 13.306 -6.276 -11.815 1.00 88.50 106 SER A CA 1
ATOM 824 C C . SER A 1 106 ? 13.457 -5.384 -10.586 1.00 88.50 106 SER A C 1
ATOM 826 O O . SER A 1 106 ? 12.489 -5.089 -9.887 1.00 88.50 106 SER A O 1
ATOM 828 N N . LEU A 1 107 ? 14.675 -4.898 -10.357 1.00 92.31 107 LEU A N 1
ATOM 829 C CA . LEU A 1 107 ? 14.976 -3.894 -9.333 1.00 92.31 107 LEU A CA 1
ATOM 830 C C . LEU A 1 107 ? 15.149 -2.491 -9.929 1.00 92.31 107 LEU A C 1
ATOM 832 O O . LEU A 1 107 ? 15.681 -1.601 -9.272 1.00 92.31 107 LEU A O 1
ATOM 836 N N . GLU A 1 108 ? 14.719 -2.286 -11.175 1.00 93.06 108 GLU A N 1
ATOM 837 C CA . GLU A 1 108 ? 14.823 -0.993 -11.859 1.00 93.06 108 GLU A CA 1
ATOM 838 C C . GLU A 1 108 ? 13.495 -0.234 -11.913 1.00 93.06 108 GLU A C 1
ATOM 840 O O . GLU A 1 108 ? 13.504 0.987 -12.073 1.00 93.06 108 GLU A O 1
ATOM 845 N N . ALA A 1 109 ? 12.358 -0.930 -11.780 1.00 94.56 109 ALA A N 1
ATOM 846 C CA . ALA A 1 109 ? 11.023 -0.334 -11.848 1.00 94.56 109 ALA A CA 1
ATOM 847 C C . ALA A 1 109 ? 10.853 0.620 -13.066 1.00 94.56 109 ALA A C 1
ATOM 849 O O . ALA A 1 109 ? 10.451 1.774 -12.897 1.00 94.56 109 ALA A O 1
ATOM 850 N N . PRO A 1 110 ? 11.212 0.206 -14.303 1.00 93.25 110 PRO A N 1
ATOM 851 C CA . PRO A 1 110 ? 11.394 1.118 -15.441 1.00 93.25 110 PRO A CA 1
ATOM 852 C C . PRO A 1 110 ? 10.086 1.731 -15.957 1.00 93.25 110 PRO A C 1
ATOM 854 O O . PRO A 1 110 ? 10.107 2.763 -16.624 1.00 93.25 110 PRO A O 1
ATOM 857 N N . SER A 1 111 ? 8.949 1.115 -15.633 1.00 94.06 111 SER A N 1
ATOM 858 C CA . SER A 1 111 ? 7.616 1.632 -15.950 1.00 94.06 111 SER A CA 1
ATOM 859 C C . SER A 1 111 ? 7.180 2.795 -15.043 1.00 94.06 111 SER A C 1
ATOM 861 O O . SER A 1 111 ? 6.116 3.376 -15.258 1.00 94.06 111 SER A O 1
ATOM 863 N N . TRP A 1 112 ? 7.992 3.165 -14.047 1.00 94.12 112 TRP A N 1
ATOM 864 C CA . TRP A 1 112 ? 7.680 4.204 -13.071 1.00 94.12 112 TRP A CA 1
ATOM 865 C C . TRP A 1 112 ? 8.591 5.420 -13.208 1.00 94.12 112 TRP A C 1
ATOM 867 O O . TRP A 1 112 ? 9.776 5.314 -13.526 1.00 94.12 112 TRP A O 1
ATOM 877 N N . ARG A 1 113 ? 8.041 6.601 -12.919 1.00 94.88 113 ARG A N 1
ATOM 878 C CA . ARG A 1 113 ? 8.833 7.832 -12.837 1.00 94.88 113 ARG A CA 1
ATOM 879 C C . ARG A 1 113 ? 9.711 7.835 -11.591 1.00 94.88 113 ARG A C 1
ATOM 881 O O . ARG A 1 113 ? 9.354 7.243 -10.576 1.00 94.88 113 ARG A O 1
ATOM 888 N N . GLU A 1 114 ? 10.807 8.588 -11.641 1.00 95.94 114 GLU A N 1
ATOM 889 C CA . GLU A 1 114 ? 11.698 8.776 -10.486 1.00 95.94 114 GLU A CA 1
ATOM 890 C C . GLU A 1 114 ? 10.988 9.369 -9.267 1.00 95.94 114 GLU A C 1
ATOM 892 O O . GLU A 1 114 ? 11.333 9.041 -8.134 1.00 95.94 114 GLU A O 1
ATOM 897 N N . ASP A 1 115 ? 9.979 10.205 -9.510 1.00 94.19 115 ASP A N 1
ATOM 898 C CA . ASP A 1 115 ? 9.182 10.919 -8.516 1.00 94.19 115 ASP A CA 1
ATOM 899 C C . ASP A 1 115 ? 7.827 10.253 -8.223 1.00 94.19 115 ASP A C 1
ATOM 901 O O . ASP A 1 115 ? 6.903 10.929 -7.768 1.00 94.19 115 ASP A O 1
ATOM 905 N N . LEU A 1 116 ? 7.667 8.945 -8.486 1.00 92.75 116 LEU A N 1
ATOM 906 C CA . LEU A 1 116 ? 6.417 8.268 -8.132 1.00 92.75 116 LEU A CA 1
ATOM 907 C C . LEU A 1 116 ? 6.131 8.378 -6.626 1.00 92.75 116 LEU A C 1
ATOM 909 O O . LEU A 1 116 ? 7.029 8.290 -5.786 1.00 92.75 116 LEU A O 1
ATOM 913 N N . VAL A 1 117 ? 4.844 8.452 -6.297 1.00 92.31 117 VAL A N 1
ATOM 914 C CA . VAL A 1 117 ? 4.351 8.242 -4.937 1.00 92.31 117 VAL A CA 1
ATOM 915 C C . VAL A 1 117 ? 3.628 6.904 -4.906 1.00 92.31 117 VAL A C 1
ATOM 917 O O . VAL A 1 117 ? 2.619 6.721 -5.585 1.00 92.31 117 VAL A O 1
ATOM 920 N N . TRP A 1 118 ? 4.149 5.966 -4.120 1.00 92.75 118 TRP A N 1
ATOM 921 C CA . TRP A 1 118 ? 3.580 4.635 -3.955 1.00 92.75 118 TRP A CA 1
ATOM 922 C C . TRP A 1 118 ? 3.091 4.437 -2.519 1.00 92.75 118 TRP A C 1
ATOM 924 O O . TRP A 1 118 ? 3.847 4.559 -1.550 1.00 92.75 118 TRP A O 1
ATOM 934 N N . TYR A 1 119 ? 1.801 4.132 -2.380 1.00 91.81 119 TYR A N 1
ATOM 935 C CA . TYR A 1 119 ? 1.138 3.933 -1.093 1.00 91.81 119 TYR A CA 1
ATOM 936 C C . TYR A 1 119 ? 1.138 2.450 -0.711 1.00 91.81 119 TYR A C 1
ATOM 938 O O . TYR A 1 119 ? 0.214 1.714 -1.054 1.00 91.81 119 TYR A O 1
ATOM 946 N N . GLY A 1 120 ? 2.165 2.016 0.017 1.00 91.69 120 GLY A N 1
ATOM 947 C CA . GLY A 1 120 ? 2.283 0.636 0.472 1.00 91.69 120 GLY A CA 1
ATOM 948 C C . GLY A 1 120 ? 1.341 0.247 1.620 1.00 91.69 120 GLY A C 1
ATOM 949 O O . GLY A 1 120 ? 0.674 1.096 2.234 1.00 91.69 120 GLY A O 1
ATOM 950 N N . PRO A 1 121 ? 1.274 -1.058 1.933 1.00 89.88 121 PRO A N 1
ATOM 951 C CA . PRO A 1 121 ? 0.579 -1.560 3.111 1.00 89.88 121 PRO A CA 1
ATOM 952 C C . PRO A 1 121 ? 1.344 -1.218 4.407 1.00 89.88 121 PRO A C 1
ATOM 954 O O . PRO A 1 121 ? 2.532 -0.861 4.363 1.00 89.88 121 PRO A O 1
ATOM 957 N N . PRO A 1 122 ? 0.699 -1.355 5.581 1.00 89.88 122 PRO A N 1
ATOM 958 C CA . PRO A 1 122 ? 1.373 -1.219 6.865 1.00 89.88 122 PRO A CA 1
ATOM 959 C C . PRO A 1 122 ? 2.508 -2.242 6.981 1.00 89.88 122 PRO A C 1
ATOM 961 O O . PRO A 1 122 ? 2.383 -3.378 6.529 1.00 89.88 122 PRO A O 1
ATOM 964 N N . GLY A 1 123 ? 3.628 -1.841 7.579 1.00 90.56 123 GLY A N 1
ATOM 965 C CA . GLY A 1 123 ? 4.862 -2.637 7.615 1.00 90.56 123 GLY A CA 1
ATOM 966 C C . GLY A 1 123 ? 5.845 -2.273 6.498 1.00 90.56 123 GLY A C 1
ATOM 967 O O . GLY A 1 123 ? 7.050 -2.396 6.700 1.00 90.56 123 GLY A O 1
ATOM 968 N N . VAL A 1 124 ? 5.365 -1.724 5.377 1.00 93.75 124 VAL A N 1
ATOM 969 C CA . VAL A 1 124 ? 6.229 -1.191 4.311 1.00 93.75 124 VAL A CA 1
ATOM 970 C C . VAL A 1 124 ? 6.256 0.331 4.353 1.00 93.75 124 VAL A C 1
ATOM 972 O O . VAL A 1 124 ? 7.326 0.907 4.518 1.00 93.75 124 VAL A O 1
ATOM 975 N N . GLY A 1 125 ? 5.091 0.978 4.276 1.00 93.56 125 GLY A N 1
ATOM 976 C CA . GLY A 1 125 ? 4.964 2.437 4.297 1.00 93.56 125 GLY A CA 1
ATOM 977 C C . GLY A 1 125 ? 4.825 3.092 2.925 1.00 93.56 125 GLY A C 1
ATOM 978 O O . GLY A 1 125 ? 4.515 2.445 1.927 1.00 93.56 125 GLY A O 1
ATOM 979 N N . THR A 1 126 ? 4.984 4.415 2.888 1.00 95.19 126 THR A N 1
ATOM 980 C CA . THR A 1 126 ? 4.788 5.233 1.684 1.00 95.19 126 THR A CA 1
ATOM 981 C C . THR A 1 126 ? 6.127 5.618 1.066 1.00 95.19 126 THR A C 1
ATOM 983 O O . THR A 1 126 ? 6.899 6.346 1.690 1.00 95.19 126 THR A O 1
ATOM 986 N N . ALA A 1 127 ? 6.362 5.182 -0.172 1.00 95.94 127 ALA A N 1
ATOM 987 C CA . ALA A 1 127 ? 7.505 5.613 -0.969 1.00 95.94 127 ALA A CA 1
ATOM 988 C C . ALA A 1 127 ? 7.164 6.879 -1.762 1.00 95.94 127 ALA A C 1
ATOM 990 O O . ALA A 1 127 ? 6.051 7.041 -2.262 1.00 95.94 127 ALA A O 1
ATOM 991 N N . THR A 1 128 ? 8.138 7.771 -1.870 1.00 95.00 128 THR A N 1
ATOM 992 C CA . THR A 1 128 ? 8.047 9.068 -2.561 1.00 95.00 128 THR A CA 1
ATOM 993 C C . THR A 1 128 ? 9.083 9.219 -3.674 1.00 95.00 128 THR A C 1
ATOM 995 O O . THR A 1 128 ? 9.268 10.302 -4.223 1.00 95.00 128 THR A O 1
ATOM 998 N N . SER A 1 129 ? 9.774 8.126 -3.999 1.00 96.31 129 SER A N 1
ATOM 999 C CA . SER A 1 129 ? 10.660 8.022 -5.151 1.00 96.31 129 SER A CA 1
ATOM 1000 C C . SER A 1 129 ? 10.754 6.579 -5.639 1.00 96.31 129 SER A C 1
ATOM 1002 O O . SER A 1 129 ? 10.489 5.634 -4.887 1.00 96.31 129 SER A O 1
ATOM 1004 N N . ARG A 1 130 ? 11.215 6.398 -6.881 1.00 96.94 130 ARG A N 1
ATOM 1005 C CA . ARG A 1 130 ? 11.463 5.073 -7.479 1.00 96.94 130 ARG A CA 1
ATOM 1006 C C . ARG A 1 130 ? 12.473 4.275 -6.686 1.00 96.94 130 ARG A C 1
ATOM 1008 O O . ARG A 1 130 ? 12.283 3.084 -6.461 1.00 96.94 130 ARG A O 1
ATOM 1015 N N . ARG A 1 131 ? 13.495 4.959 -6.182 1.00 97.38 131 ARG A N 1
ATOM 1016 C CA . ARG A 1 131 ? 14.488 4.370 -5.293 1.00 97.38 131 ARG A CA 1
ATOM 1017 C C . ARG A 1 131 ? 13.861 3.834 -4.007 1.00 97.38 131 ARG A C 1
ATOM 1019 O O . ARG A 1 131 ? 14.120 2.690 -3.662 1.00 97.38 131 ARG A O 1
ATOM 1026 N N . GLU A 1 132 ? 13.041 4.626 -3.316 1.00 97.50 132 GLU A N 1
ATOM 1027 C CA . GLU A 1 132 ? 12.370 4.174 -2.087 1.00 97.50 132 GLU A CA 1
ATOM 1028 C C . GLU A 1 132 ? 11.433 2.991 -2.353 1.00 97.50 132 GLU A C 1
ATOM 1030 O O . GLU A 1 132 ? 11.412 2.047 -1.569 1.00 97.50 132 GLU A O 1
ATOM 1035 N N . TYR A 1 133 ? 10.704 3.008 -3.471 1.00 97.19 133 TYR A N 1
ATOM 1036 C CA . TYR A 1 133 ? 9.855 1.892 -3.890 1.00 97.19 133 TYR A CA 1
ATOM 1037 C C . TYR A 1 133 ? 10.670 0.607 -4.109 1.00 97.19 133 TYR A C 1
ATOM 1039 O O . TYR A 1 133 ? 10.349 -0.443 -3.553 1.00 97.19 133 TYR A O 1
ATOM 1047 N N . VAL A 1 134 ? 11.777 0.690 -4.850 1.00 96.56 134 VAL A N 1
ATOM 1048 C CA . VAL A 1 134 ? 12.668 -0.455 -5.082 1.00 96.56 134 VAL A CA 1
ATOM 1049 C C . VAL A 1 134 ? 13.283 -0.956 -3.771 1.00 96.56 134 VAL A C 1
ATOM 1051 O O . VAL A 1 134 ? 13.248 -2.155 -3.489 1.00 96.56 134 VAL A O 1
ATOM 1054 N N . ASP A 1 135 ? 13.851 -0.054 -2.967 1.00 96.88 135 ASP A N 1
ATOM 1055 C CA . ASP A 1 135 ? 14.625 -0.401 -1.774 1.00 96.88 135 ASP A CA 1
ATOM 1056 C C . ASP A 1 135 ? 13.744 -0.938 -0.636 1.00 96.88 135 ASP A C 1
ATOM 1058 O O . ASP A 1 135 ? 14.126 -1.905 0.023 1.00 96.88 135 ASP A O 1
ATOM 1062 N N . ALA A 1 136 ? 12.575 -0.335 -0.406 1.00 96.06 136 ALA A N 1
ATOM 1063 C CA . ALA A 1 136 ? 11.706 -0.681 0.717 1.00 96.06 136 ALA A CA 1
ATOM 1064 C C . ALA A 1 136 ? 10.635 -1.724 0.380 1.00 96.06 136 ALA A C 1
ATOM 1066 O O . ALA A 1 136 ? 10.146 -2.384 1.295 1.00 96.06 136 ALA A O 1
ATOM 1067 N N . PHE A 1 137 ? 10.254 -1.880 -0.893 1.00 95.31 137 PHE A N 1
ATOM 1068 C CA . PHE A 1 137 ? 9.211 -2.827 -1.293 1.00 95.31 137 PHE A CA 1
ATOM 1069 C C . PHE A 1 137 ? 9.735 -3.954 -2.181 1.00 95.31 137 PHE A C 1
ATOM 1071 O O . PHE A 1 137 ? 9.686 -5.107 -1.755 1.00 95.31 137 PHE A O 1
ATOM 1078 N N . LEU A 1 138 ? 10.263 -3.656 -3.375 1.00 94.75 138 LEU A N 1
ATOM 1079 C CA . LEU A 1 138 ? 10.615 -4.709 -4.340 1.00 94.75 138 LEU A CA 1
ATOM 1080 C C . LEU A 1 138 ? 11.732 -5.626 -3.835 1.00 94.75 138 LEU A C 1
ATOM 1082 O O . LEU A 1 138 ? 11.569 -6.843 -3.853 1.00 94.75 138 LEU A O 1
ATOM 1086 N N . LYS A 1 139 ? 12.829 -5.067 -3.305 1.00 94.50 139 LYS A N 1
ATOM 1087 C CA . LYS A 1 139 ? 13.938 -5.872 -2.766 1.00 94.50 139 LYS A CA 1
ATOM 1088 C C . LYS A 1 139 ? 13.481 -6.816 -1.641 1.00 94.50 139 LYS A C 1
ATOM 1090 O O . LYS A 1 139 ? 13.750 -8.014 -1.755 1.00 94.50 139 LYS A O 1
ATOM 1095 N N . PRO A 1 140 ? 12.783 -6.349 -0.579 1.00 92.94 140 PRO A N 1
ATOM 1096 C CA . PRO A 1 140 ? 12.243 -7.250 0.439 1.00 92.94 140 PRO A CA 1
ATOM 1097 C C . PRO A 1 140 ? 11.253 -8.276 -0.113 1.00 92.94 140 PRO A C 1
ATOM 1099 O O . PRO A 1 140 ? 11.290 -9.432 0.305 1.00 92.94 140 PRO A O 1
ATOM 1102 N N . LEU A 1 141 ? 10.394 -7.880 -1.058 1.00 91.50 141 LEU A N 1
ATOM 1103 C CA . LEU A 1 141 ? 9.423 -8.779 -1.676 1.00 91.50 141 LEU A CA 1
ATOM 1104 C C . LEU A 1 141 ? 10.122 -9.928 -2.416 1.00 91.50 141 LEU A C 1
ATOM 1106 O O . LEU A 1 141 ? 9.811 -11.092 -2.175 1.00 91.50 141 LEU A O 1
ATOM 1110 N N . HIS A 1 142 ? 11.097 -9.628 -3.275 1.00 91.44 142 HIS A N 1
ATOM 1111 C CA . HIS A 1 142 ? 11.832 -10.655 -4.025 1.00 91.44 142 HIS A CA 1
ATOM 1112 C C . HIS A 1 142 ? 12.674 -11.542 -3.114 1.00 91.44 142 HIS A C 1
ATOM 1114 O O . HIS A 1 142 ? 12.755 -12.745 -3.338 1.00 91.44 142 HIS A O 1
ATOM 1120 N N . ALA A 1 143 ? 13.249 -10.976 -2.051 1.00 90.56 143 ALA A N 1
ATOM 1121 C CA . ALA A 1 143 ? 13.964 -11.757 -1.048 1.00 90.56 143 ALA A CA 1
ATOM 1122 C C . ALA A 1 143 ? 13.037 -12.730 -0.293 1.00 90.56 143 ALA A C 1
ATOM 1124 O O . ALA A 1 143 ? 13.467 -13.825 0.071 1.00 90.56 143 ALA A O 1
ATOM 1125 N N . ALA A 1 144 ? 11.774 -12.352 -0.065 1.00 89.06 144 ALA A N 1
ATOM 1126 C CA . ALA A 1 144 ? 10.793 -13.183 0.628 1.00 89.06 144 ALA A CA 1
ATOM 1127 C C . ALA A 1 144 ? 10.218 -14.311 -0.248 1.00 89.06 144 ALA A C 1
ATOM 1129 O O . ALA A 1 144 ? 9.888 -15.377 0.275 1.00 89.06 144 ALA A O 1
ATOM 1130 N N . PHE A 1 145 ? 10.110 -14.108 -1.566 1.00 83.75 145 PHE A N 1
ATOM 1131 C CA . PHE A 1 145 ? 9.503 -15.068 -2.494 1.00 83.75 145 PHE A CA 1
ATOM 1132 C C . PHE A 1 145 ? 10.526 -15.634 -3.485 1.00 83.75 145 PHE A C 1
ATOM 1134 O O . PHE A 1 145 ? 10.797 -15.063 -4.539 1.00 83.75 145 PHE A O 1
ATOM 1141 N N . SER A 1 146 ? 11.050 -16.822 -3.171 1.00 70.75 146 SER A N 1
ATOM 1142 C CA . SER A 1 146 ? 12.091 -17.502 -3.962 1.00 70.75 146 SER A CA 1
ATOM 1143 C C . SER A 1 146 ? 11.615 -18.013 -5.332 1.00 70.75 146 SER A C 1
ATOM 1145 O O . SER A 1 146 ? 12.446 -18.349 -6.173 1.00 70.75 146 SER A O 1
ATOM 1147 N N . ARG A 1 147 ? 10.295 -18.124 -5.549 1.00 72.06 147 ARG A N 1
ATOM 1148 C CA . ARG A 1 147 ? 9.660 -18.509 -6.822 1.00 72.06 147 ARG A CA 1
ATOM 1149 C C . ARG A 1 147 ? 8.373 -17.702 -7.031 1.00 72.06 147 ARG A C 1
ATOM 1151 O O . ARG A 1 147 ? 7.365 -18.021 -6.399 1.00 72.06 147 ARG A O 1
ATOM 1158 N N . PRO A 1 148 ? 8.381 -16.662 -7.875 1.00 67.38 148 PRO A N 1
ATOM 1159 C CA . PRO A 1 148 ? 7.195 -15.863 -8.147 1.00 67.38 148 PRO A CA 1
ATOM 1160 C C . PRO A 1 148 ? 6.348 -16.543 -9.233 1.00 67.38 148 PRO A C 1
ATOM 1162 O O . PRO A 1 148 ? 6.318 -16.116 -10.383 1.00 67.38 148 PRO A O 1
ATOM 1165 N N . GLU A 1 149 ? 5.679 -17.640 -8.886 1.00 64.81 149 GLU A N 1
ATOM 1166 C CA . GLU A 1 149 ? 4.724 -18.305 -9.777 1.00 64.81 149 GLU A CA 1
ATOM 1167 C C . GLU A 1 149 ? 3.301 -17.888 -9.385 1.00 64.81 149 GLU A C 1
ATOM 1169 O O . GLU A 1 149 ? 2.905 -18.019 -8.225 1.00 64.81 149 GLU A O 1
ATOM 1174 N N . LEU A 1 150 ? 2.515 -17.381 -10.342 1.00 55.91 150 LEU A N 1
ATOM 1175 C CA . LEU A 1 150 ? 1.073 -17.220 -10.152 1.00 55.91 150 LEU A CA 1
ATOM 1176 C C . LEU A 1 150 ? 0.464 -18.614 -10.015 1.00 55.91 150 LEU A C 1
ATOM 1178 O O . LEU A 1 150 ? 0.372 -19.354 -10.993 1.00 55.91 150 LEU A O 1
ATOM 1182 N N . THR A 1 151 ? 0.049 -18.974 -8.804 1.00 52.12 151 THR A N 1
ATOM 1183 C CA . THR A 1 151 ? -0.830 -20.126 -8.610 1.00 52.12 151 THR A CA 1
ATOM 1184 C C . THR A 1 151 ? -2.216 -19.691 -9.073 1.00 52.12 151 THR A C 1
ATOM 1186 O O . THR A 1 151 ? -2.893 -18.934 -8.380 1.00 52.12 151 THR A O 1
ATOM 1189 N N . VAL A 1 152 ? -2.566 -20.071 -10.303 1.00 42.47 152 VAL A N 1
ATOM 1190 C CA . VAL A 1 152 ? -3.894 -19.850 -10.894 1.00 42.47 152 VAL A CA 1
ATOM 1191 C C . VAL A 1 152 ? -4.808 -21.008 -10.527 1.00 42.47 152 VAL A C 1
ATOM 1193 O O . VAL A 1 152 ? -4.340 -22.165 -10.626 1.00 42.47 152 VAL A O 1
#

Radius of gyration: 18.34 Å; chains: 1; bounding box: 44×38×50 Å

Sequence (152 aa):
ANANWTGRFLDLPPANKVVKVRDIDYYLIRDGKIVVNWCMLDVVDVLQQAGYKLLPPSILPNRGYLAPSSMDVLPAPVEEFTSSAYAPMARAVVTRSLNEDLFGQSLEAPSWREDLVWYGPPGVGTATSRREYVDAFLKPLHAAFSRPELTV